Protein AF-A0A6J5UJ95-F1 (afdb_monomer_lite)

Structure (mmCIF, N/CA/C/O backbone):
data_AF-A0A6J5UJ95-F1
#
_entry.id   AF-A0A6J5UJ95-F1
#
loop_
_atom_site.group_PDB
_atom_site.id
_atom_site.type_symbol
_atom_site.label_atom_id
_atom_site.label_alt_id
_atom_site.label_comp_id
_atom_site.label_asym_id
_atom_site.label_entity_id
_atom_site.label_seq_id
_atom_site.pdbx_PDB_ins_code
_atom_site.Cartn_x
_atom_site.Cartn_y
_atom_site.Cartn_z
_atom_site.occupancy
_atom_site.B_iso_or_equiv
_atom_site.auth_seq_id
_atom_site.auth_comp_id
_atom_site.auth_asym_id
_atom_site.auth_atom_id
_atom_site.pdbx_PDB_model_num
ATOM 1 N N . MET A 1 1 ? 46.166 16.974 -43.991 1.00 70.81 1 MET A N 1
ATOM 2 C CA . MET A 1 1 ? 46.990 18.091 -43.469 1.00 70.81 1 MET A CA 1
ATOM 3 C C . MET A 1 1 ? 46.155 19.349 -43.209 1.00 70.81 1 MET A C 1
ATOM 5 O O . MET A 1 1 ? 46.230 19.854 -42.103 1.00 70.81 1 MET A O 1
ATOM 9 N N . LEU A 1 2 ? 45.292 19.806 -44.133 1.00 63.28 2 LEU A N 1
ATOM 10 C CA . LEU A 1 2 ? 44.420 20.983 -43.919 1.00 63.28 2 LEU A CA 1
ATOM 11 C C . LEU A 1 2 ? 43.363 20.801 -42.797 1.00 63.28 2 LEU A C 1
ATOM 13 O O . LEU A 1 2 ? 43.117 21.725 -42.032 1.00 63.28 2 LEU A O 1
ATOM 17 N N . LEU A 1 3 ? 42.807 19.591 -42.630 1.00 60.78 3 LEU A N 1
ATOM 18 C CA . LEU A 1 3 ? 41.850 19.259 -41.553 1.00 60.78 3 LEU A CA 1
ATOM 19 C C . LEU A 1 3 ? 42.460 19.273 -40.135 1.00 60.78 3 LEU A C 1
ATOM 21 O O . LEU A 1 3 ? 41.736 19.460 -39.166 1.00 60.78 3 LEU A O 1
ATOM 25 N N . VAL A 1 4 ? 43.780 19.102 -40.005 1.00 68.12 4 VAL A N 1
ATOM 26 C CA . VAL A 1 4 ? 44.471 19.069 -38.698 1.00 68.12 4 VAL A CA 1
ATOM 27 C C . VAL A 1 4 ? 44.661 20.484 -38.135 1.00 68.12 4 VAL A C 1
ATOM 29 O O . VAL A 1 4 ? 44.665 20.669 -36.924 1.00 68.12 4 VAL A O 1
ATOM 32 N N . LEU A 1 5 ? 44.757 21.497 -39.003 1.00 61.34 5 LEU A N 1
ATOM 33 C CA . LEU A 1 5 ? 44.984 22.891 -38.605 1.00 61.34 5 LEU A CA 1
ATOM 34 C C . LEU A 1 5 ? 43.725 23.567 -38.039 1.00 61.34 5 LEU A C 1
ATOM 36 O O . LEU A 1 5 ? 43.838 24.434 -37.179 1.00 61.34 5 LEU A O 1
ATOM 40 N N . LEU A 1 6 ? 42.529 23.144 -38.466 1.00 61.06 6 LEU A N 1
ATOM 41 C CA . LEU A 1 6 ? 41.259 23.691 -37.965 1.00 61.06 6 LEU A CA 1
ATOM 42 C C . LEU A 1 6 ? 40.972 23.284 -36.512 1.00 61.06 6 LEU A C 1
ATOM 44 O O . LEU A 1 6 ? 40.332 24.029 -35.778 1.00 61.06 6 LEU A O 1
ATOM 48 N N . LEU A 1 7 ? 41.482 22.126 -36.086 1.00 62.19 7 LEU A N 1
ATOM 49 C CA . LEU A 1 7 ? 41.305 21.606 -34.726 1.00 62.19 7 LEU A CA 1
ATOM 50 C C . LEU A 1 7 ? 42.182 22.326 -33.688 1.00 62.19 7 LEU A C 1
ATOM 52 O O . LEU A 1 7 ? 41.933 22.205 -32.493 1.00 62.19 7 LEU A O 1
ATOM 56 N N . ALA A 1 8 ? 43.203 23.073 -34.120 1.00 60.12 8 ALA A N 1
ATOM 57 C CA . ALA A 1 8 ? 44.162 23.713 -33.220 1.00 60.12 8 ALA A CA 1
ATOM 58 C C . ALA A 1 8 ? 43.715 25.096 -32.702 1.00 60.12 8 ALA A C 1
ATOM 60 O O . ALA A 1 8 ? 44.388 25.667 -31.846 1.00 60.12 8 ALA A O 1
ATOM 61 N N . ALA A 1 9 ? 42.609 25.654 -33.209 1.00 61.00 9 ALA A N 1
ATOM 62 C CA . ALA A 1 9 ? 42.268 27.065 -33.010 1.00 61.00 9 ALA A CA 1
ATOM 63 C C . ALA A 1 9 ? 41.258 27.369 -31.884 1.00 61.00 9 ALA A C 1
ATOM 65 O O . ALA A 1 9 ? 40.891 28.530 -31.725 1.00 61.00 9 ALA A O 1
ATOM 66 N N . THR A 1 10 ? 40.774 26.396 -31.104 1.00 65.62 10 THR A N 1
ATOM 67 C CA . THR A 1 10 ? 39.553 26.632 -30.299 1.00 65.62 10 THR A CA 1
ATOM 68 C C . THR A 1 10 ? 39.700 26.814 -28.793 1.00 65.62 10 THR A C 1
ATOM 70 O O . THR A 1 10 ? 38.684 27.087 -28.164 1.00 65.62 10 THR A O 1
ATOM 73 N N . ASN A 1 11 ? 40.871 26.715 -28.159 1.00 64.75 11 ASN A N 1
ATOM 74 C CA . ASN A 1 11 ? 40.879 26.639 -26.688 1.00 64.75 11 ASN A CA 1
ATOM 75 C C . ASN A 1 11 ? 41.648 27.785 -26.019 1.00 64.75 11 ASN A C 1
ATOM 77 O O . ASN A 1 11 ? 42.817 27.641 -25.670 1.00 64.75 11 ASN A O 1
ATOM 81 N N . ALA A 1 12 ? 40.951 28.900 -25.770 1.00 64.06 12 ALA A N 1
ATOM 82 C CA . ALA A 1 12 ? 41.370 29.908 -24.800 1.00 64.06 12 ALA A CA 1
ATOM 83 C C . ALA A 1 12 ? 40.175 30.473 -24.003 1.00 64.06 12 ALA A C 1
ATOM 85 O O . ALA A 1 12 ? 39.190 30.905 -24.594 1.00 64.06 12 ALA A O 1
ATOM 86 N N . VAL A 1 13 ? 40.369 30.558 -22.673 1.00 54.69 13 VAL A N 1
ATOM 87 C CA . VAL A 1 13 ? 39.612 31.333 -21.656 1.00 54.69 13 VAL A CA 1
ATOM 88 C C . VAL A 1 13 ? 38.299 30.665 -21.176 1.00 54.69 13 VAL A C 1
ATOM 90 O O . VAL A 1 13 ? 37.493 30.234 -21.981 1.00 54.69 13 VAL A O 1
ATOM 93 N N . ALA A 1 14 ? 37.997 30.487 -19.882 1.00 53.44 14 ALA A N 1
ATOM 94 C CA . ALA A 1 14 ? 38.427 31.183 -18.667 1.00 53.44 14 ALA A CA 1
ATOM 95 C C . ALA A 1 14 ? 38.575 30.239 -17.457 1.00 53.44 14 ALA A C 1
ATOM 97 O O . ALA A 1 14 ? 37.731 29.378 -17.214 1.00 53.44 14 ALA A O 1
ATOM 98 N N . ALA A 1 15 ? 39.579 30.507 -16.619 1.00 57.56 15 ALA A N 1
ATOM 99 C CA . ALA A 1 15 ? 39.534 30.162 -15.204 1.00 57.56 15 ALA A CA 1
ATOM 100 C C . ALA A 1 15 ? 38.487 31.063 -14.522 1.00 57.56 15 ALA A C 1
ATOM 102 O O . ALA A 1 15 ? 38.796 32.169 -14.085 1.00 57.56 15 ALA A O 1
ATOM 103 N N . ALA A 1 16 ? 37.231 30.617 -14.490 1.00 61.03 16 ALA A N 1
ATOM 104 C CA . ALA A 1 16 ? 36.172 31.259 -13.721 1.00 61.03 16 ALA A CA 1
ATOM 105 C C . ALA A 1 16 ? 36.101 30.603 -12.337 1.00 61.03 16 ALA A C 1
ATOM 107 O O . ALA A 1 16 ? 35.593 29.496 -12.163 1.00 61.03 16 ALA A O 1
ATOM 108 N N . THR A 1 17 ? 36.647 31.292 -11.338 1.00 63.97 17 THR A N 1
ATOM 109 C CA . THR A 1 17 ? 36.405 31.016 -9.923 1.00 63.97 17 THR A CA 1
ATOM 110 C C . THR A 1 17 ? 34.933 31.269 -9.601 1.00 63.97 17 THR A C 1
ATOM 112 O O . THR A 1 17 ? 34.567 32.378 -9.219 1.00 63.97 17 THR A O 1
ATOM 115 N N . THR A 1 18 ? 34.093 30.243 -9.709 1.00 60.28 18 THR A N 1
ATOM 116 C CA . THR A 1 18 ? 32.758 30.250 -9.101 1.00 60.28 18 THR A CA 1
ATOM 117 C C . THR A 1 18 ? 32.806 29.389 -7.846 1.00 60.28 18 THR A C 1
ATOM 119 O O . THR A 1 18 ? 32.795 28.164 -7.906 1.00 60.28 18 THR A O 1
ATOM 122 N N . ARG A 1 19 ? 32.887 30.039 -6.680 1.00 74.62 19 ARG A N 1
ATOM 123 C CA . ARG A 1 19 ? 32.503 29.425 -5.406 1.00 74.62 19 ARG A CA 1
ATOM 124 C C . ARG A 1 19 ? 31.010 29.648 -5.218 1.00 74.62 19 ARG A C 1
ATOM 126 O O . ARG A 1 19 ? 30.645 30.748 -4.824 1.00 74.62 19 ARG A O 1
ATOM 133 N N . ILE A 1 20 ? 30.170 28.636 -5.447 1.00 64.56 20 ILE A N 1
ATOM 134 C CA . ILE A 1 20 ? 28.800 28.613 -4.914 1.00 64.56 20 ILE A CA 1
ATOM 135 C C . ILE A 1 20 ? 28.440 27.195 -4.447 1.00 64.56 20 ILE A C 1
ATOM 137 O O . ILE A 1 20 ? 28.419 26.257 -5.230 1.00 64.56 20 ILE A O 1
ATOM 141 N N . SER A 1 21 ? 28.195 27.131 -3.136 1.00 63.88 21 SER A N 1
ATOM 142 C CA . SER A 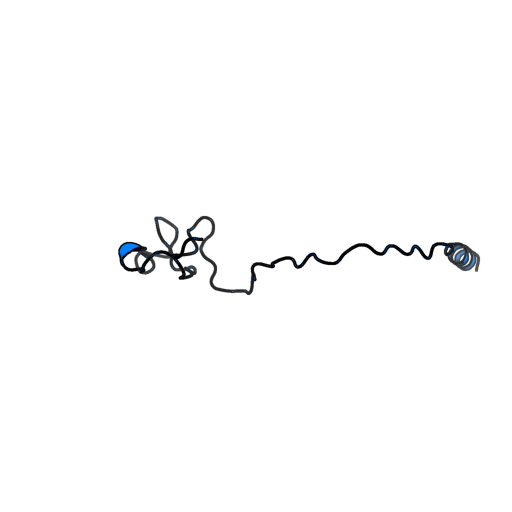1 21 ? 27.301 26.280 -2.340 1.00 63.88 21 SER A CA 1
ATOM 143 C C . SER A 1 21 ? 27.210 24.766 -2.569 1.00 63.88 21 SER A C 1
ATOM 145 O O . SER A 1 21 ? 26.874 24.263 -3.631 1.00 63.88 21 SER A O 1
ATOM 147 N N . ALA A 1 22 ? 27.366 24.067 -1.444 1.00 68.25 22 ALA A N 1
ATOM 148 C CA . ALA A 1 22 ? 26.926 22.708 -1.182 1.00 68.25 22 ALA A CA 1
ATOM 149 C C . ALA A 1 22 ? 25.429 22.471 -1.469 1.00 68.25 22 ALA A C 1
ATOM 151 O O . ALA A 1 22 ? 24.651 23.427 -1.544 1.00 68.25 22 ALA A O 1
ATOM 152 N N . ARG A 1 23 ? 25.101 21.165 -1.434 1.00 66.19 23 ARG A N 1
ATOM 153 C CA . ARG A 1 23 ? 23.813 20.445 -1.386 1.00 66.19 23 ARG A CA 1
ATOM 154 C C . ARG A 1 23 ? 22.910 20.541 -2.615 1.00 66.19 23 ARG A C 1
ATOM 156 O O . ARG A 1 23 ? 22.167 21.493 -2.759 1.00 66.19 23 ARG A O 1
ATOM 163 N N . GLU A 1 24 ? 22.828 19.417 -3.317 1.00 52.62 24 GLU A N 1
ATOM 164 C CA . GLU A 1 24 ? 21.575 18.666 -3.405 1.00 52.62 24 GLU A CA 1
ATOM 165 C C . GLU A 1 24 ? 21.903 17.208 -3.075 1.00 52.62 24 GLU A C 1
ATOM 167 O O . GLU A 1 24 ? 22.289 16.408 -3.922 1.00 52.62 24 GLU A O 1
ATOM 172 N N . GLY A 1 25 ? 21.812 16.880 -1.783 1.00 58.28 25 GLY A N 1
ATOM 173 C CA . GLY A 1 25 ? 21.414 15.530 -1.427 1.00 58.28 25 GLY A CA 1
ATOM 174 C C . GLY A 1 25 ? 19.983 15.398 -1.917 1.00 58.28 25 GLY A C 1
ATOM 175 O O . GLY A 1 25 ? 19.068 15.902 -1.270 1.00 58.28 25 GLY A O 1
ATOM 176 N N . GLY A 1 26 ? 19.806 14.809 -3.096 1.00 52.47 26 GLY A N 1
ATOM 177 C CA . GLY A 1 26 ? 18.531 14.206 -3.420 1.00 52.47 26 GLY A CA 1
ATOM 178 C C . GLY A 1 26 ? 18.327 13.119 -2.381 1.00 52.47 26 GLY A C 1
ATOM 179 O O . GLY A 1 26 ? 19.138 12.201 -2.303 1.00 52.47 26 GLY A O 1
ATOM 180 N N . ALA A 1 27 ? 17.300 13.261 -1.549 1.00 56.62 27 ALA A N 1
ATOM 181 C CA . ALA A 1 27 ? 16.695 12.095 -0.944 1.00 56.62 27 ALA A CA 1
ATOM 182 C C . ALA A 1 27 ? 16.152 11.284 -2.121 1.00 56.62 27 ALA A C 1
ATOM 184 O O . ALA A 1 27 ? 15.051 11.524 -2.613 1.00 56.62 27 ALA A O 1
ATOM 185 N N . ASP A 1 28 ? 16.980 10.396 -2.664 1.00 50.47 28 ASP A N 1
ATOM 186 C CA . ASP A 1 28 ? 16.438 9.228 -3.307 1.00 50.47 28 ASP A CA 1
ATOM 187 C C . ASP A 1 28 ? 15.701 8.483 -2.194 1.00 50.47 28 ASP A C 1
ATOM 189 O O . ASP A 1 28 ? 16.299 7.867 -1.315 1.00 50.47 28 ASP A O 1
ATOM 193 N N . ASP A 1 29 ? 14.376 8.626 -2.169 1.00 61.56 29 ASP A N 1
ATOM 194 C CA . ASP A 1 29 ? 13.507 7.689 -1.475 1.00 61.56 29 ASP A CA 1
ATOM 195 C C . ASP A 1 29 ? 13.799 6.333 -2.098 1.00 61.56 29 ASP A C 1
ATOM 197 O O . ASP A 1 29 ? 13.281 6.010 -3.170 1.00 61.56 29 ASP A O 1
ATOM 201 N N . GLY A 1 30 ? 14.745 5.620 -1.486 1.00 58.06 30 GLY A N 1
ATOM 202 C CA . GLY A 1 30 ? 15.410 4.461 -2.039 1.00 58.06 30 GLY A CA 1
ATOM 203 C C . GLY A 1 30 ? 14.428 3.557 -2.760 1.00 58.06 30 GLY A C 1
ATOM 204 O O . GLY A 1 30 ? 13.783 2.699 -2.161 1.00 58.06 30 GLY A O 1
ATOM 205 N N . LYS A 1 31 ? 14.392 3.668 -4.089 1.00 57.56 31 LYS A N 1
ATOM 206 C CA . LYS A 1 31 ? 13.873 2.611 -4.949 1.00 57.56 31 LYS A CA 1
ATOM 207 C C . LYS A 1 31 ? 14.950 1.534 -5.052 1.00 57.56 31 LYS A C 1
ATOM 209 O O . LYS A 1 31 ? 15.342 1.116 -6.137 1.00 57.56 31 LYS A O 1
ATOM 214 N N . ALA A 1 32 ? 15.425 1.064 -3.899 1.00 52.59 32 ALA A N 1
ATOM 215 C CA . ALA A 1 32 ? 15.907 -0.296 -3.806 1.00 52.59 32 ALA A CA 1
ATOM 216 C C . ALA A 1 32 ? 14.742 -1.175 -4.274 1.00 52.59 32 ALA A C 1
ATOM 218 O O . ALA A 1 32 ? 13.587 -0.877 -3.965 1.00 52.59 32 ALA A O 1
ATOM 219 N N . GLY A 1 33 ? 15.016 -2.190 -5.091 1.00 59.00 33 GLY A N 1
ATOM 220 C CA . GLY A 1 33 ? 14.012 -3.096 -5.655 1.00 59.00 33 GLY A CA 1
ATOM 221 C C . GLY A 1 33 ? 13.284 -3.913 -4.582 1.00 59.00 33 GLY A C 1
ATOM 222 O O . GLY A 1 33 ? 13.478 -5.118 -4.483 1.00 59.00 33 GLY A O 1
ATOM 223 N N . GLY A 1 34 ? 12.476 -3.247 -3.764 1.00 62.44 34 GLY A N 1
ATOM 224 C CA . GLY A 1 34 ? 11.749 -3.771 -2.625 1.00 62.44 34 GLY A CA 1
ATOM 225 C C . GLY A 1 34 ? 10.258 -3.780 -2.909 1.00 62.44 34 GLY A C 1
ATOM 226 O O . GLY A 1 34 ? 9.742 -2.869 -3.534 1.00 62.44 34 GLY A O 1
ATOM 227 N N . LEU A 1 35 ? 9.597 -4.857 -2.498 1.00 72.50 35 LEU A N 1
ATOM 228 C CA . LEU A 1 35 ? 8.217 -4.908 -2.007 1.00 72.50 35 LEU A CA 1
ATOM 229 C C . LEU A 1 35 ? 7.320 -3.701 -2.371 1.00 72.50 35 LEU A C 1
ATOM 231 O O . LEU A 1 35 ? 6.929 -2.919 -1.513 1.00 72.50 35 LEU A O 1
ATOM 235 N N . MET A 1 36 ? 6.988 -3.553 -3.659 1.00 88.88 36 MET A N 1
ATOM 236 C CA . MET A 1 36 ? 6.154 -2.450 -4.138 1.00 88.88 36 MET A CA 1
ATOM 237 C C . MET A 1 36 ? 4.678 -2.793 -3.993 1.00 88.88 36 MET A C 1
ATOM 239 O O . MET A 1 36 ? 4.233 -3.870 -4.400 1.00 88.88 36 MET A O 1
ATOM 243 N N . ALA A 1 37 ? 3.911 -1.844 -3.470 1.00 93.38 37 ALA A N 1
ATOM 244 C CA . ALA A 1 37 ? 2.463 -1.898 -3.539 1.00 93.38 37 ALA A CA 1
ATOM 245 C C . ALA A 1 37 ? 1.986 -1.823 -4.994 1.00 93.38 37 ALA A C 1
ATOM 247 O O . ALA A 1 37 ? 2.673 -1.303 -5.884 1.00 93.38 37 ALA A O 1
ATOM 248 N N . LYS A 1 38 ? 0.777 -2.324 -5.243 1.00 94.75 38 LYS A N 1
ATOM 249 C CA . LYS A 1 38 ? 0.128 -2.162 -6.544 1.0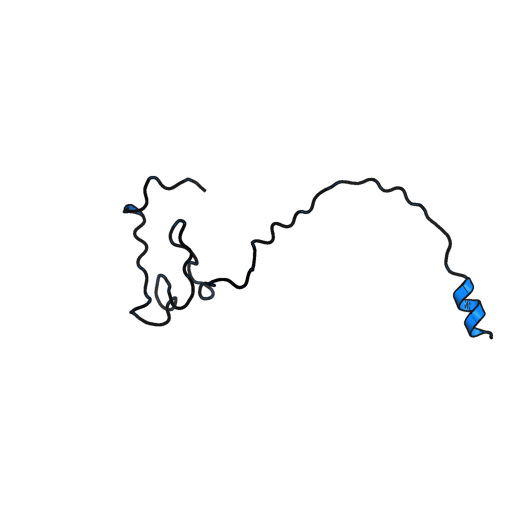0 94.75 38 LYS A CA 1
ATOM 250 C C . LYS A 1 38 ? -0.085 -0.672 -6.838 1.00 94.75 38 LYS A C 1
ATOM 252 O O . LYS A 1 38 ? -0.344 0.126 -5.941 1.00 94.75 38 LYS A O 1
ATOM 257 N N . HIS A 1 39 ? 0.028 -0.288 -8.107 1.00 93.56 39 HIS A N 1
ATOM 258 C CA . HIS A 1 39 ? -0.185 1.099 -8.513 1.00 93.56 39 HIS A CA 1
ATOM 259 C C . HIS A 1 39 ? -1.590 1.580 -8.105 1.00 93.56 39 HIS A C 1
ATOM 261 O O . HIS A 1 39 ? -2.563 0.839 -8.270 1.00 93.56 39 HIS A O 1
ATOM 267 N N . ASN A 1 40 ? -1.672 2.811 -7.590 1.00 94.69 40 ASN A N 1
ATOM 268 C CA . ASN A 1 40 ? -2.878 3.433 -7.024 1.00 94.69 40 ASN A CA 1
ATOM 269 C C . ASN A 1 40 ? -3.456 2.739 -5.776 1.00 94.69 40 ASN A C 1
ATOM 271 O O . ASN A 1 40 ? -4.634 2.909 -5.477 1.00 94.69 40 ASN A O 1
ATOM 275 N N . CYS A 1 41 ? -2.644 1.973 -5.047 1.00 95.31 41 CYS A N 1
ATOM 276 C CA . CYS A 1 41 ? -3.030 1.350 -3.784 1.00 95.31 41 CYS A CA 1
ATOM 277 C C . CYS A 1 41 ? -2.209 1.901 -2.622 1.00 95.31 41 CYS A C 1
ATOM 279 O O . CYS A 1 41 ? -1.058 2.297 -2.803 1.00 95.31 41 CYS A O 1
ATOM 281 N N . THR A 1 42 ? -2.797 1.894 -1.426 1.00 93.19 42 THR A N 1
ATOM 282 C CA . THR A 1 42 ? -2.122 2.332 -0.203 1.00 93.19 42 THR A CA 1
ATOM 283 C C . THR A 1 42 ? -0.904 1.445 0.067 1.00 93.19 42 THR A C 1
ATOM 285 O O . THR A 1 42 ? -1.075 0.240 0.265 1.00 93.19 42 THR A O 1
ATOM 288 N N . PRO A 1 43 ? 0.318 2.006 0.096 1.00 93.06 43 PRO A N 1
ATOM 289 C CA . PRO A 1 43 ? 1.527 1.212 0.262 1.00 93.06 43 PRO A CA 1
ATOM 290 C C . PRO A 1 43 ? 1.844 0.882 1.719 1.00 93.06 43 PRO A C 1
ATOM 292 O O . PRO A 1 43 ? 2.765 0.111 1.962 1.00 93.06 43 PRO A O 1
ATOM 295 N N . LYS A 1 44 ? 1.118 1.465 2.683 1.00 91.75 44 LYS A N 1
ATOM 296 C CA . LYS A 1 44 ? 1.404 1.339 4.113 1.00 91.75 44 LYS A CA 1
ATOM 297 C C . LYS A 1 44 ? 0.153 1.193 4.975 1.00 91.75 44 LYS A C 1
ATOM 299 O O . LYS A 1 44 ? -0.899 1.743 4.666 1.00 91.75 44 LYS A O 1
ATOM 304 N N . CYS A 1 45 ? 0.304 0.505 6.101 1.00 92.12 45 CYS A N 1
ATOM 305 C CA . CYS A 1 45 ? -0.605 0.567 7.243 1.00 92.12 45 CYS A CA 1
ATOM 306 C C . CYS A 1 45 ? 0.222 1.000 8.456 1.00 92.12 45 CYS A C 1
ATOM 308 O O . CYS A 1 45 ? 1.019 0.219 8.977 1.00 92.12 45 CYS A O 1
ATOM 310 N N . GLY A 1 46 ? 0.111 2.278 8.835 1.00 87.94 46 GLY A N 1
ATOM 311 C CA . GLY A 1 46 ? 1.037 2.933 9.765 1.00 87.94 46 GLY A CA 1
ATOM 312 C C . GLY A 1 46 ? 2.497 2.759 9.328 1.00 87.94 46 GLY A C 1
ATOM 313 O O . GLY A 1 46 ? 2.853 3.123 8.210 1.00 87.94 46 GLY A O 1
ATOM 314 N N . ASN A 1 47 ? 3.327 2.153 10.182 1.00 86.62 47 ASN A N 1
ATOM 315 C CA . ASN A 1 47 ? 4.759 1.936 9.921 1.00 86.62 47 ASN A CA 1
ATOM 316 C C . ASN A 1 47 ? 5.083 0.631 9.166 1.00 86.62 47 ASN A C 1
ATOM 318 O O . ASN A 1 47 ? 6.248 0.249 9.087 1.00 86.62 47 ASN A O 1
ATOM 322 N N . ILE A 1 48 ? 4.076 -0.077 8.648 1.00 87.44 48 ILE A N 1
ATOM 323 C CA . ILE A 1 48 ? 4.244 -1.362 7.957 1.00 87.44 48 ILE A CA 1
ATOM 324 C C . ILE A 1 48 ? 4.053 -1.157 6.454 1.00 87.44 48 ILE A C 1
ATOM 326 O O . ILE A 1 48 ? 3.000 -0.678 6.033 1.00 87.44 48 ILE A O 1
ATOM 330 N N . ASP A 1 49 ? 5.042 -1.558 5.655 1.00 91.69 49 ASP A N 1
ATOM 331 C CA . ASP A 1 49 ? 4.948 -1.595 4.193 1.00 91.69 49 ASP A CA 1
ATOM 332 C C . ASP A 1 49 ? 4.091 -2.771 3.703 1.00 91.69 49 ASP A C 1
ATOM 334 O O . ASP A 1 49 ? 4.166 -3.888 4.219 1.00 91.69 49 ASP A O 1
ATOM 338 N N . ILE A 1 50 ? 3.292 -2.524 2.665 1.00 93.38 50 ILE A N 1
ATOM 339 C CA . ILE A 1 50 ? 2.350 -3.476 2.072 1.00 93.38 50 ILE A CA 1
ATOM 340 C C . ILE A 1 50 ? 2.777 -3.783 0.628 1.00 93.38 50 ILE A C 1
ATOM 342 O O . ILE A 1 50 ? 2.399 -3.063 -0.301 1.00 93.38 50 ILE A O 1
ATOM 346 N N . PRO A 1 51 ? 3.554 -4.855 0.394 1.00 94.75 51 PRO A N 1
ATOM 347 C CA . PRO A 1 51 ? 3.863 -5.307 -0.957 1.00 94.75 51 PRO A CA 1
ATOM 348 C C . PRO A 1 51 ? 2.676 -5.957 -1.649 1.00 94.75 51 PRO A C 1
ATOM 350 O O . PRO A 1 51 ? 1.933 -6.717 -1.035 1.00 94.75 51 PRO A O 1
ATOM 353 N N . TYR 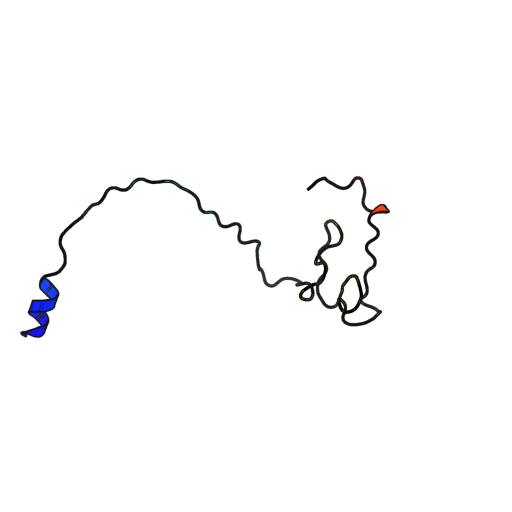A 1 52 ? 2.619 -5.843 -2.974 1.00 94.94 52 TYR A N 1
ATOM 354 C CA . TYR A 1 52 ? 1.882 -6.814 -3.776 1.00 94.94 52 TYR A CA 1
ATOM 355 C C . TYR A 1 52 ? 2.473 -8.224 -3.555 1.00 94.94 52 TYR A C 1
ATOM 357 O O . TYR A 1 52 ? 3.698 -8.369 -3.581 1.00 94.94 52 TYR A O 1
ATOM 365 N N . PRO A 1 53 ? 1.668 -9.284 -3.338 1.00 95.56 53 PRO A N 1
ATOM 366 C CA . PRO A 1 53 ? 0.240 -9.444 -3.653 1.00 95.56 53 PRO A CA 1
ATOM 367 C C . PRO A 1 53 ? -0.770 -8.935 -2.613 1.00 95.56 53 PRO A C 1
ATOM 369 O O . PRO A 1 53 ? -1.969 -9.123 -2.826 1.00 95.56 53 PRO A O 1
ATOM 372 N N . PHE A 1 54 ? -0.325 -8.331 -1.514 1.00 97.12 54 PHE A N 1
ATOM 373 C CA . PHE A 1 54 ? -1.188 -7.817 -0.453 1.00 97.12 54 PHE A CA 1
ATOM 374 C C . PHE A 1 54 ? -1.685 -6.397 -0.740 1.00 97.12 54 PHE A C 1
ATOM 376 O O . PHE A 1 54 ? -1.059 -5.646 -1.487 1.00 97.12 54 PHE A O 1
ATOM 383 N N . GLY A 1 55 ? -2.811 -6.021 -0.134 1.00 95.88 55 GLY A N 1
ATOM 384 C CA . GLY A 1 55 ? -3.367 -4.680 -0.296 1.00 95.88 55 GLY A CA 1
ATOM 385 C C . GLY A 1 55 ? -4.626 -4.433 0.524 1.00 95.88 55 GLY A C 1
ATOM 386 O O . GLY A 1 55 ? -5.289 -5.369 0.966 1.00 95.88 55 GLY A O 1
ATOM 387 N N . ILE A 1 56 ? -4.951 -3.154 0.704 1.00 95.88 56 ILE A N 1
ATOM 388 C CA . ILE A 1 56 ? -6.157 -2.684 1.392 1.00 95.88 56 ILE A CA 1
ATOM 389 C C . ILE A 1 56 ? -7.130 -2.163 0.334 1.00 95.88 56 ILE A C 1
ATOM 391 O O . ILE A 1 56 ? -6.754 -1.337 -0.498 1.00 95.88 56 ILE A O 1
ATOM 395 N N . GLY A 1 57 ? -8.380 -2.617 0.385 1.00 94.19 57 GLY A N 1
ATOM 396 C CA . GLY A 1 57 ? -9.432 -2.169 -0.523 1.00 94.19 57 GLY A CA 1
ATOM 397 C C . GLY A 1 57 ? -9.497 -2.933 -1.849 1.00 94.19 57 GLY A C 1
ATOM 398 O O . GLY A 1 57 ? -8.598 -3.685 -2.234 1.00 94.19 57 GLY A O 1
ATOM 399 N N . SER A 1 58 ? -10.619 -2.747 -2.547 1.00 95.06 58 SER A N 1
ATOM 400 C CA . SER A 1 58 ? -10.953 -3.505 -3.755 1.00 95.06 58 SER A CA 1
ATOM 401 C C . SER A 1 58 ? -9.908 -3.323 -4.859 1.00 95.06 58 SER A C 1
ATOM 403 O O . SER A 1 58 ? -9.523 -2.207 -5.203 1.00 95.06 58 SER A O 1
ATOM 405 N N . GLY A 1 59 ? -9.450 -4.439 -5.432 1.00 96.25 59 GLY A N 1
ATOM 406 C CA . GLY A 1 59 ? -8.500 -4.441 -6.544 1.00 96.25 59 GLY A CA 1
ATOM 407 C C . GLY A 1 59 ? -7.050 -4.130 -6.159 1.00 96.25 59 GLY A C 1
ATOM 408 O O . GLY A 1 59 ? -6.216 -4.012 -7.060 1.00 96.25 59 GLY A O 1
ATOM 409 N N . CYS A 1 60 ? -6.727 -4.012 -4.868 1.00 97.38 60 CYS A N 1
ATOM 410 C CA . CYS A 1 60 ? -5.365 -3.745 -4.396 1.00 97.38 60 CYS A CA 1
ATOM 411 C C . CYS A 1 60 ? -4.565 -4.984 -3.993 1.00 97.38 60 CYS A C 1
ATOM 413 O O . CYS A 1 60 ? -3.358 -4.893 -3.793 1.00 97.38 60 CYS A O 1
ATOM 415 N N . TYR A 1 61 ? -5.208 -6.143 -3.958 1.00 97.31 61 TYR A N 1
ATOM 416 C CA . TYR A 1 61 ? -4.614 -7.430 -3.620 1.00 97.31 61 TYR A CA 1
ATOM 417 C C . TYR A 1 61 ? -4.830 -8.447 -4.751 1.00 97.31 61 TYR A C 1
ATOM 419 O O . TYR A 1 61 ? -5.718 -8.283 -5.587 1.00 97.31 61 TYR A O 1
ATOM 427 N N . PHE A 1 62 ? -4.029 -9.515 -4.790 1.00 97.31 62 PHE A N 1
ATOM 428 C CA . PHE A 1 62 ? -4.133 -10.562 -5.821 1.00 97.31 62 PHE A CA 1
ATOM 429 C C . PHE A 1 62 ? -5.401 -11.419 -5.687 1.00 97.31 62 PHE A C 1
ATOM 431 O O . PHE A 1 62 ? -5.957 -11.883 -6.678 1.00 97.31 62 PHE A O 1
ATOM 438 N N . GLY A 1 63 ? -5.866 -11.640 -4.459 1.00 97.12 63 GLY A N 1
ATOM 439 C CA . GLY A 1 63 ? -7.107 -12.355 -4.177 1.00 97.12 63 GLY A CA 1
ATOM 440 C C . GLY A 1 63 ? -7.500 -12.237 -2.704 1.00 97.12 63 GLY A C 1
ATOM 441 O O . GLY A 1 63 ? -6.701 -11.727 -1.921 1.00 97.12 63 GLY A O 1
ATOM 442 N N . PRO A 1 64 ? -8.680 -12.742 -2.301 1.00 96.00 64 PRO A N 1
ATOM 443 C CA . PRO A 1 64 ? -9.245 -12.502 -0.967 1.00 96.00 64 PRO A CA 1
ATOM 444 C C . PRO A 1 64 ? -8.316 -12.880 0.196 1.00 96.00 64 PRO A C 1
ATOM 446 O O . PRO A 1 64 ? -8.303 -12.230 1.230 1.00 96.00 64 PRO A O 1
ATOM 449 N N . ARG A 1 65 ? -7.461 -13.894 0.012 1.00 96.81 65 ARG A N 1
ATOM 450 C CA . ARG A 1 65 ? -6.470 -14.321 1.019 1.00 96.81 65 ARG A CA 1
ATOM 451 C C . ARG A 1 65 ? -5.311 -13.337 1.249 1.00 96.81 65 ARG A C 1
ATOM 453 O O . ARG A 1 65 ? -4.465 -13.597 2.096 1.00 96.81 65 ARG A O 1
ATOM 460 N N . PHE A 1 66 ? -5.212 -12.302 0.423 1.00 97.19 66 PHE A N 1
ATOM 461 C CA . PHE A 1 66 ? -4.186 -11.263 0.469 1.00 97.19 66 PHE A CA 1
ATOM 462 C C . PHE A 1 66 ? -4.773 -9.889 0.823 1.00 97.19 66 PHE A C 1
ATOM 464 O O . PHE A 1 66 ? -4.042 -8.898 0.842 1.00 97.19 66 PHE A O 1
ATOM 471 N N . GLU A 1 67 ? -6.080 -9.814 1.077 1.00 96.69 67 GLU A N 1
ATOM 472 C CA . GLU A 1 67 ? -6.712 -8.601 1.575 1.00 96.69 67 GLU A CA 1
ATOM 473 C C . GLU A 1 67 ? -6.240 -8.322 3.002 1.00 96.69 67 GLU A C 1
ATOM 475 O O . GLU A 1 67 ? -6.242 -9.204 3.862 1.00 96.69 67 GLU A O 1
ATOM 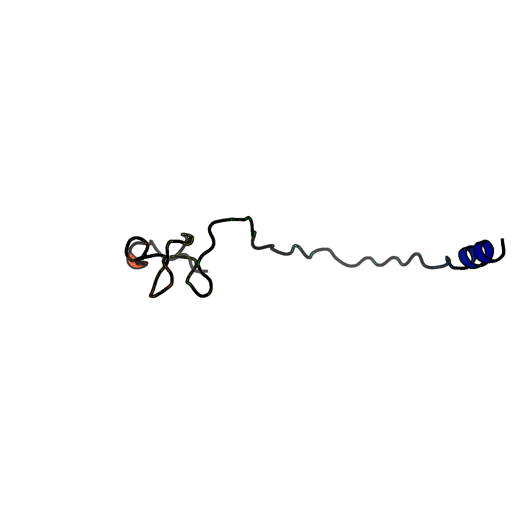480 N N .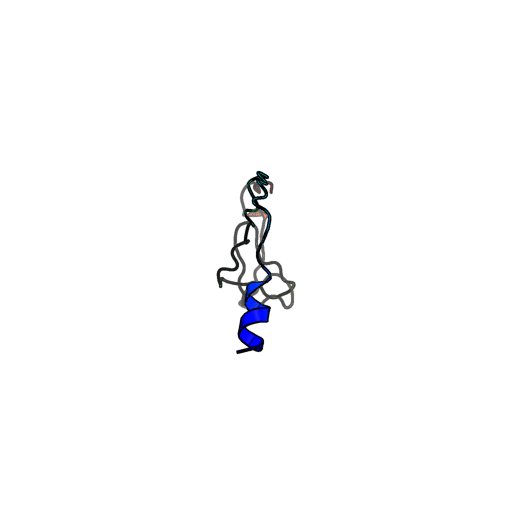 ILE A 1 68 ? -5.815 -7.087 3.244 1.00 94.00 68 ILE A N 1
ATOM 481 C CA . ILE A 1 68 ? -5.407 -6.612 4.560 1.00 94.00 68 ILE A CA 1
ATOM 482 C C . ILE A 1 68 ? -6.456 -5.624 5.058 1.00 94.00 68 ILE A C 1
ATOM 484 O O . ILE A 1 68 ? -6.866 -4.710 4.342 1.00 94.00 68 ILE A O 1
ATOM 488 N N . THR A 1 69 ? -6.852 -5.772 6.319 1.00 93.38 69 THR A N 1
ATOM 489 C CA . THR A 1 69 ? -7.567 -4.734 7.064 1.00 93.38 69 THR A CA 1
ATOM 490 C C . THR A 1 69 ? -6.565 -3.986 7.934 1.00 93.38 69 THR A C 1
ATOM 492 O O . THR A 1 69 ? -5.827 -4.604 8.698 1.00 93.38 69 THR A O 1
ATOM 495 N N . CYS A 1 70 ? -6.522 -2.661 7.810 1.00 91.62 70 CYS A N 1
ATOM 496 C CA . CYS A 1 70 ? -5.667 -1.821 8.641 1.00 91.62 70 CYS A CA 1
ATOM 497 C C . CYS A 1 70 ? -6.455 -1.349 9.866 1.00 91.62 70 CYS A C 1
ATOM 499 O O . CYS A 1 70 ? -7.265 -0.430 9.759 1.00 91.62 70 CYS A O 1
ATOM 501 N N . ASP A 1 71 ? -6.240 -1.993 11.015 1.00 87.38 71 ASP A N 1
ATOM 502 C CA . ASP A 1 71 ? -6.798 -1.538 12.291 1.00 87.38 71 ASP A CA 1
ATOM 503 C C . ASP A 1 71 ? -5.809 -0.601 12.990 1.00 87.38 71 ASP A C 1
ATOM 505 O O . ASP A 1 71 ? -4.848 -1.020 13.637 1.00 87.38 71 ASP A O 1
ATOM 509 N N . GLN A 1 72 ? -6.061 0.696 12.848 1.00 75.56 72 GLN A N 1
ATOM 510 C CA . GLN A 1 72 ? -5.232 1.744 13.433 1.00 75.56 72 GLN A CA 1
ATOM 511 C C . GLN A 1 72 ? -5.398 1.875 14.954 1.00 75.56 72 GLN A C 1
ATOM 513 O O . GLN A 1 72 ? -4.572 2.519 15.591 1.00 75.56 72 GLN A O 1
ATOM 518 N N . SER A 1 73 ? -6.421 1.248 15.542 1.00 75.06 73 SER A N 1
ATOM 519 C CA . SER A 1 73 ? -6.722 1.302 16.981 1.00 75.06 73 SER A CA 1
ATOM 520 C C . SER A 1 73 ? -5.753 0.455 17.811 1.00 75.06 73 SER A C 1
ATOM 522 O O . SER A 1 73 ? -5.540 0.725 18.991 1.00 75.06 73 SER A O 1
ATOM 524 N N . MET A 1 74 ? -5.173 -0.581 17.197 1.00 64.88 74 MET A N 1
ATOM 525 C CA . MET A 1 74 ? -4.208 -1.495 17.826 1.00 64.88 74 MET A CA 1
ATOM 526 C C . MET A 1 74 ? -2.773 -0.969 17.762 1.00 64.88 74 MET A C 1
ATOM 528 O O . MET A 1 74 ? -1.876 -1.485 18.429 1.00 64.88 74 MET A O 1
ATOM 532 N N . MET A 1 75 ? -2.543 0.055 16.946 1.00 62.84 75 MET A N 1
ATOM 533 C CA . MET A 1 75 ? -1.269 0.747 16.868 1.00 62.84 75 MET A CA 1
ATOM 534 C C . MET A 1 75 ? -1.308 1.810 17.970 1.00 62.84 75 MET A C 1
ATOM 536 O O . MET A 1 75 ? -2.229 2.622 18.000 1.00 62.84 75 MET A O 1
ATOM 540 N N . GLY A 1 76 ? -0.370 1.751 18.927 1.00 62.25 76 GLY A N 1
ATOM 541 C CA . GLY A 1 76 ? -0.262 2.716 20.036 1.00 62.25 76 GLY A CA 1
ATOM 542 C C . GLY A 1 76 ? -0.205 4.177 19.554 1.00 62.25 76 GLY A C 1
ATOM 543 O O . GLY A 1 76 ? -0.216 4.396 18.344 1.00 62.25 76 GLY A O 1
ATOM 544 N N . PRO A 1 77 ? -0.139 5.177 20.463 1.00 64.81 77 PRO A N 1
ATOM 545 C CA . PRO A 1 77 ? -0.323 6.594 20.135 1.00 64.81 77 PRO A CA 1
ATOM 546 C C . PRO A 1 77 ? 0.366 6.938 18.820 1.00 64.81 77 PRO A C 1
ATOM 548 O O . PRO A 1 77 ? 1.587 6.797 18.720 1.00 64.81 77 PRO A O 1
ATOM 551 N N . GLN A 1 78 ? -0.433 7.255 17.796 1.00 62.62 78 GLN A N 1
ATOM 552 C CA . GLN A 1 78 ? 0.094 7.440 16.453 1.00 62.62 78 GLN A CA 1
ATOM 553 C C . GLN A 1 78 ? 1.160 8.523 16.522 1.00 62.62 78 GLN A C 1
ATOM 555 O O . GLN A 1 78 ? 0.898 9.629 17.000 1.00 62.62 78 GLN A O 1
ATOM 560 N N . GLN A 1 79 ? 2.382 8.160 16.137 1.00 50.50 79 GLN A N 1
ATOM 561 C CA . GLN A 1 79 ? 3.465 9.119 16.052 1.00 50.50 79 GLN A CA 1
ATOM 562 C C . GLN A 1 79 ? 3.035 10.148 14.998 1.00 50.50 79 GLN A C 1
ATOM 564 O O . GLN A 1 79 ? 2.723 9.730 13.881 1.00 50.50 79 GLN A O 1
ATOM 569 N N . PRO A 1 80 ? 2.918 11.439 15.353 1.00 55.59 80 PRO A N 1
ATOM 570 C CA . PRO A 1 80 ? 2.585 12.465 14.379 1.00 55.59 80 PRO A CA 1
ATOM 571 C C . PRO A 1 80 ? 3.678 12.498 13.307 1.00 55.59 80 PRO A C 1
ATOM 573 O O . PRO A 1 80 ? 4.858 12.353 13.643 1.00 55.59 80 PRO A O 1
ATOM 576 N N . ASP A 1 81 ? 3.247 12.625 12.051 1.00 56.75 81 ASP A N 1
ATOM 577 C CA . ASP A 1 81 ? 4.112 12.732 10.870 1.00 56.75 81 ASP A CA 1
ATOM 578 C C . ASP A 1 81 ? 5.156 13.857 10.992 1.00 56.75 81 ASP A C 1
ATOM 580 O O . ASP A 1 81 ? 4.809 14.954 11.499 1.00 56.75 81 ASP A O 1
#

pLDDT: mean 76.0, std 16.75, range [50.47, 97.38]

Foldseek 3Di:
DVVVVVVVPDDDDDPDPDDDDDDDPPPPPDPPVDQDWDPPFDQDQQPDGQHPCAGEDPPRHPDPVRHDDRDCVPPPPRDDD

Radius of gyration: 27.33 Å; chains: 1; bounding box: 58×46×64 Å

Secondary structure (DSSP, 8-state):
-HHHHHTTS-----------------------S--PPPTTS--EETTEE--TT-BSSTTSSSSGGGB----TTSS-SPPP-

Organism: Prunus armeniaca (NCBI:txid36596)

Sequence (81 aa):
MLLVLLLAATNAVAAATTRISAREGGADDGKAGGLMAKHNCTPKCGNIDIPYPFGIGSGCYFGPRFEITCDQSMMGPQQPD

InterPro domains:
  IPR025287 Wall-associated receptor kinase, galacturonan-binding domain [PF13947] (41-73)

=== Feature glossary ===
Legend for the data blocks above and below:

— What the protein is —

The amino-acid sequence is the protein's primary structure: the linear order of residues from the N-terminus to the C-terminus, written in one-letter code. Everything else here — the 3D coordinates, the secondary structure, the domain annotations — is ultimately a consequence of this string.

Database cross-references. InterPro integrates a dozen domain/family signature databases into unified entries with residue-range hits. GO terms attach function/process/location labels with evidence codes. CATH codes position the fold in a four-level structural taxonomy. Organism is the NCBI-taxonomy species name.

— Where its atoms are —

The mmCIF block holds the 3D Cartesian coordinates of each backbone atom (N, Cα, C, O) in ångströms. mmCIF is the PDB's canonical archive format — a tagged-loop text representation of the atomic model.

The six renders are orthographic views along the three Cartesian axes in both directions. Representation (cartoon, sticks, or surface) and color scheme (sequence-rainbow or by-chain) vary across proteins so the training set covers all the common visualization conventions.

— Local backbone conformation —

Secondary structure is the local, repeating backbone conformation. DSSP classifies it into eight states by reading the hydrogen-bond network: three helix types (H, G, I), two β types (E, B), two non-regular types (T, S), and unstructured coil (-).

SS3 is a coarse helix/strand/coil call (letters a/b/c) made by the P-SEA algorithm from inter-Cα distances and dihedrals. It is less detailed than DSSP but needs only Cα positions.

Backbone dihedral angles. Every residue except chain termini has a φ (preceding-C → N → Cα → C) and a ψ (N → Cα → C → next-N). They are reported in degrees following the IUPAC sign convention. Secondary structure is essentially a statement about which (φ, ψ) basin each residue occupies.

— Global shape and packing —

The geometric summary reports three shape descriptors. Rg (radius of gyration) measures how spread out the Cα atoms are about their centre of mass; compact globular proteins have small Rg, elongated or unfolded ones large. Cα contacts (<8 Å, |i−j|>4) count long-range residue pairs in spatial proximity — high for tightly packed folds, near zero for rods or random coil. The bounding-box extents give the protein's footprint along x, y, z in Å.

Solvent accessibility: the surface area of each residue that a 1.4 Å water probe can touch, in Å². When only backbone atoms are present the absolute values are lower than full-atom SASA (side chains contribute most of the area) and are flagged as backbone-only.

Plot images: a contact map (which residues are close in 3D, as an N×N binary image), a Ramachandran scatter (backbone torsion angles, revealing secondary-structure composition at a glance), and — for AlphaFold structures — a PAE heatmap (pairwise prediction confidence).

— Structural neighborhood —

Foldseek's 3Di representation compresses backbone geometry into a per-residue letter drawn from a learned twenty-state alphabet. It captures the tertiary interaction pattern around each residue — which residues are packed against it in space, regardless of where they are in sequence.

Structural nearest neighbors (via Foldseek easy-search vs the PDB). Reported per hit: target PDB id, E-value, and alignment TM-score. A TM-score above ~0.5 is the conventional threshold for 'same fold'.

— Confidence and disorder —

pLDDT (predicted Local Distance Difference Test) is AlphaFold's per-residue confidence score, ranging from 0 to 100. Values above 90 indicate high confidence (typically well-packed cores); 70–90 is confident; 50–70 low confidence; below 50 usually means the region is disordered or the prediction is unreliable there. AlphaFold stores pLDDT in the mmCIF B-factor column.

For experimental (PDB) structures, the B-factor (temperature factor) quantifies the positional spread of each atom in the crystal — a combination of thermal vibration and static disorder — in units of Å². High B-factors mark flexible loops or poorly resolved regions; low B-factors mark the rigid, well-ordered core.

Predicted Aligned Error (PAE) is an AlphaFold confid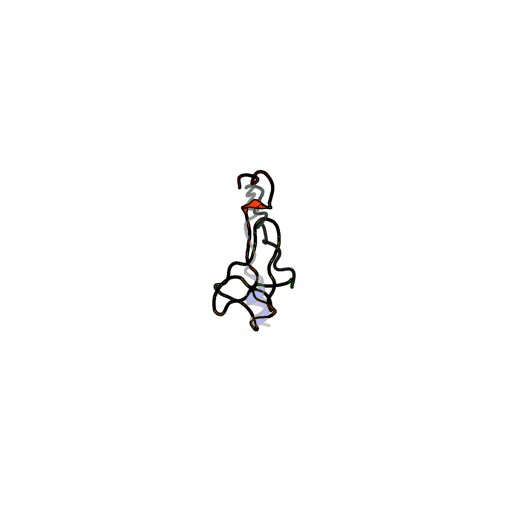ence matrix: entry (i, j) is the expected error in the position of residue j, in ångströms, when the prediction is superimposed on the true structure at residue i. Low PAE within a block of residues means that block is internally rigid and well-predicted; high PAE between two blocks means their relative placement is uncertain even if each block individually is confident.